Protein AF-A0A524JM63-F1 (afdb_monomer_lite)

Radius of gyration: 13.76 Å; chains: 1; bounding box: 26×27×31 Å

Secondary structure (DSSP, 8-state):
--STTT-GGGS---HHHHHHHHHH-GGGS-S-EEEETTEEEE-SSGGGGGGG-

pLDDT: mean 82.29, std 14.18, range [46.03, 93.81]

Foldseek 3Di:
DADPPPVVVPDPDDPVRVVVVCVVPVVVDQDDWDDDPPDIDRCVPVVSVVVVD

Structure (mmCIF, N/CA/C/O backbone):
data_AF-A0A524JM63-F1
#
_entry.id   AF-A0A524JM63-F1
#
loop_
_atom_site.group_PDB
_atom_site.id
_atom_site.type_symbol
_atom_site.label_atom_id
_atom_site.label_alt_id
_atom_site.label_comp_id
_atom_site.label_asym_id
_atom_site.label_entity_id
_atom_site.label_seq_id
_atom_site.pdbx_PDB_ins_code
_atom_site.Cartn_x
_atom_site.Cartn_y
_atom_site.Cartn_z
_atom_site.occupancy
_atom_site.B_iso_or_equiv
_atom_site.auth_seq_id
_atom_site.auth_comp_id
_atom_site.auth_asym_id
_atom_site.auth_atom_id
_atom_site.pdbx_PDB_model_num
ATOM 1 N N . MET A 1 1 ? -10.060 15.521 0.151 1.00 46.03 1 MET A N 1
ATOM 2 C CA . MET A 1 1 ? -11.156 15.505 1.143 1.00 46.03 1 MET A CA 1
ATOM 3 C C . MET A 1 1 ? -11.243 14.073 1.663 1.00 46.03 1 MET A C 1
ATOM 5 O O . MET A 1 1 ? -11.781 13.250 0.951 1.00 46.03 1 MET A O 1
ATOM 9 N N . GLY A 1 2 ? -10.579 13.718 2.770 1.00 48.12 2 GLY A N 1
ATOM 10 C CA . GLY A 1 2 ? -10.488 12.299 3.179 1.00 48.12 2 GLY A CA 1
ATOM 11 C C . GLY A 1 2 ? -9.964 12.031 4.594 1.00 48.12 2 GLY A C 1
ATOM 12 O O . GLY A 1 2 ? -10.391 11.074 5.218 1.00 48.12 2 GLY A O 1
ATOM 13 N N . ASP A 1 3 ? -9.121 12.906 5.149 1.00 52.97 3 ASP A N 1
ATOM 14 C CA . ASP A 1 3 ? -8.526 12.679 6.482 1.00 52.97 3 ASP A CA 1
ATOM 15 C C . ASP A 1 3 ? -9.280 13.394 7.631 1.00 52.97 3 ASP A C 1
ATOM 17 O O . ASP A 1 3 ? -9.444 12.873 8.734 1.00 52.97 3 ASP A O 1
ATOM 21 N N . LYS A 1 4 ? -9.853 14.574 7.352 1.00 47.06 4 LYS A N 1
ATOM 22 C CA . LYS A 1 4 ? -10.388 15.491 8.379 1.00 47.06 4 LYS A CA 1
ATOM 23 C C . LYS A 1 4 ? -11.648 15.023 9.123 1.00 47.06 4 LYS A C 1
ATOM 25 O O . LYS A 1 4 ? -11.981 15.629 10.137 1.00 47.06 4 LYS A O 1
ATOM 30 N N . SER A 1 5 ? -12.347 13.990 8.653 1.00 53.03 5 SER A N 1
ATOM 31 C CA . SER A 1 5 ? -13.630 13.563 9.240 1.00 53.03 5 SER A CA 1
ATOM 32 C C . SER A 1 5 ? -13.505 12.428 10.259 1.00 53.03 5 SER A C 1
ATOM 34 O O . SER A 1 5 ? -14.403 12.263 11.077 1.00 53.03 5 SER A O 1
ATOM 36 N N . LEU A 1 6 ? -12.414 11.652 10.238 1.00 60.09 6 LEU A N 1
ATOM 37 C CA . LEU A 1 6 ? -12.285 10.445 11.070 1.00 60.09 6 LEU A CA 1
ATOM 38 C C . LEU A 1 6 ? -11.400 10.635 12.313 1.00 60.09 6 LEU A C 1
ATOM 40 O O . LEU A 1 6 ? -11.389 9.767 13.184 1.00 60.09 6 LEU A O 1
ATOM 44 N N . GLY A 1 7 ? -10.684 11.762 12.431 1.00 60.38 7 GLY A N 1
ATOM 45 C CA . GLY A 1 7 ? -9.879 12.084 13.619 1.00 60.38 7 GLY A CA 1
ATOM 46 C C . GLY A 1 7 ? -8.806 11.035 13.943 1.00 60.38 7 GLY A C 1
ATOM 47 O O . GLY A 1 7 ? -8.453 10.858 15.109 1.00 60.38 7 GLY A O 1
ATOM 48 N N . LEU A 1 8 ? -8.314 10.327 12.920 1.00 62.34 8 LEU A N 1
ATOM 49 C CA . LEU A 1 8 ? -7.426 9.167 13.054 1.00 62.34 8 LEU A CA 1
ATOM 50 C C . LEU A 1 8 ? -6.082 9.532 13.695 1.00 62.34 8 LEU A C 1
ATOM 52 O O . LEU A 1 8 ? -5.519 8.725 14.422 1.00 62.34 8 LEU A O 1
ATOM 56 N N . SER A 1 9 ? -5.611 10.770 13.524 1.00 60.19 9 SER A N 1
ATOM 57 C CA . SER A 1 9 ? -4.332 11.242 14.073 1.00 60.19 9 SER A CA 1
ATOM 58 C C . SER A 1 9 ? -4.291 11.340 15.607 1.00 60.19 9 SER A C 1
ATOM 60 O O . SER A 1 9 ? -3.227 11.592 16.159 1.00 60.19 9 SER A O 1
ATOM 62 N N . LYS A 1 10 ? -5.431 11.204 16.304 1.00 58.97 10 LYS A N 1
ATOM 63 C CA . LYS A 1 10 ? -5.529 11.322 17.774 1.00 58.97 10 LYS A CA 1
ATOM 64 C C . LYS 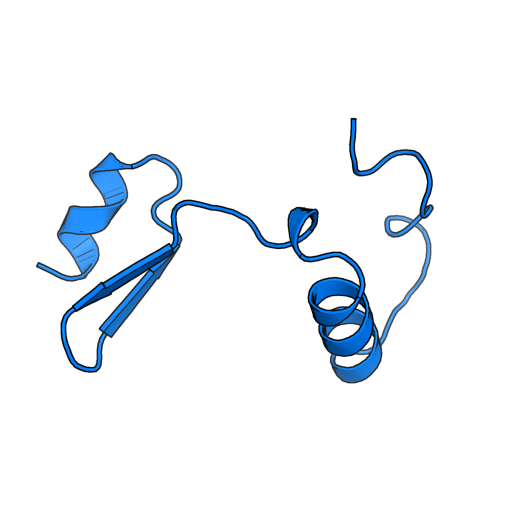A 1 10 ? -5.974 10.036 18.477 1.00 58.97 10 LYS A C 1
ATOM 66 O O . LYS A 1 10 ? -6.143 10.051 19.692 1.00 58.97 10 LYS A O 1
ATOM 71 N N . LYS A 1 11 ? -6.204 8.947 17.738 1.00 66.50 11 LYS A N 1
ATOM 72 C CA . LYS A 1 11 ? -6.573 7.650 18.314 1.00 66.50 11 LYS A CA 1
ATOM 73 C C . LYS A 1 11 ? -5.404 6.688 18.182 1.00 66.50 11 LYS A C 1
ATOM 75 O O . LYS A 1 11 ? -4.954 6.423 17.073 1.00 66.50 11 LYS A O 1
ATOM 80 N N . GLU A 1 12 ? -4.972 6.130 19.305 1.00 74.50 12 GLU A N 1
ATOM 81 C CA . GLU A 1 12 ? -4.151 4.922 19.307 1.00 74.50 12 GLU A CA 1
ATOM 82 C C . GLU A 1 12 ? -5.034 3.762 18.836 1.00 74.50 12 GLU A C 1
ATOM 84 O O . GLU A 1 12 ? -5.825 3.201 19.592 1.00 74.50 12 GLU A O 1
ATOM 89 N N . LEU A 1 13 ? -4.986 3.485 17.535 1.00 81.75 13 LEU A N 1
ATOM 90 C CA . LEU A 1 13 ? -5.662 2.349 16.922 1.00 81.75 13 LEU A CA 1
ATOM 91 C C . LEU A 1 13 ? -4.686 1.182 16.843 1.00 81.75 13 LEU A C 1
ATOM 93 O O . LEU A 1 13 ? -3.523 1.369 16.496 1.00 81.75 13 LEU A O 1
ATOM 97 N N . SER A 1 14 ? -5.171 -0.024 17.118 1.00 86.81 14 SER A N 1
ATOM 98 C CA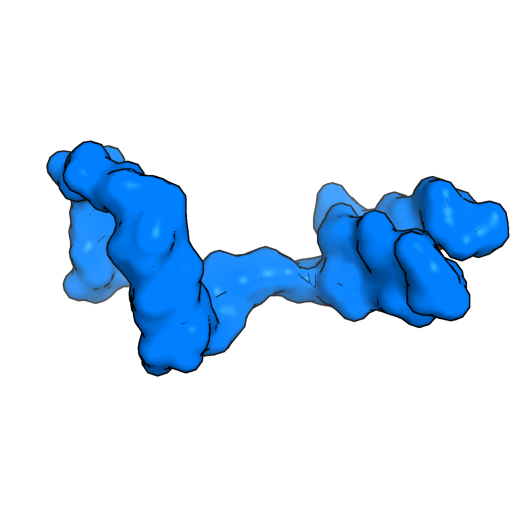 . SER A 1 14 ? -4.384 -1.235 16.882 1.00 86.81 14 SER A CA 1
ATOM 99 C C . SER A 1 14 ? -4.350 -1.595 15.394 1.00 86.81 14 SER A C 1
ATOM 101 O O . SER A 1 14 ? -5.278 -1.265 14.651 1.00 86.81 14 SER A O 1
ATOM 103 N N . ASP A 1 15 ? -3.327 -2.332 14.952 1.00 88.94 15 ASP A N 1
ATOM 104 C CA . ASP A 1 15 ? -3.189 -2.759 13.550 1.00 88.94 15 ASP A CA 1
ATOM 105 C C . ASP A 1 15 ? -4.465 -3.411 12.978 1.00 88.94 15 ASP A C 1
ATOM 107 O O . ASP A 1 15 ? -4.888 -3.022 11.885 1.00 88.94 15 ASP A O 1
ATOM 111 N N . PRO A 1 16 ? -5.173 -4.315 13.696 1.00 91.56 16 PRO A N 1
ATOM 112 C CA . PRO A 1 16 ? -6.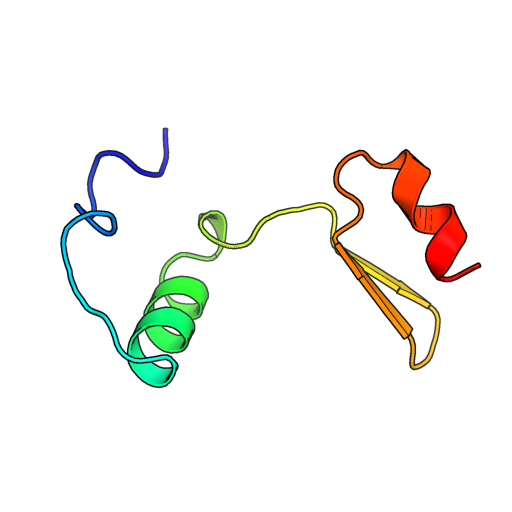429 -4.879 13.200 1.00 91.56 16 PRO A CA 1
ATOM 113 C C . PRO A 1 16 ? -7.522 -3.826 12.988 1.00 91.56 16 PRO A C 1
ATOM 115 O O . PRO A 1 16 ? -8.306 -3.922 12.043 1.00 91.56 16 PRO A O 1
ATOM 118 N N . GLN A 1 17 ? -7.583 -2.805 13.848 1.00 88.44 17 GLN A N 1
ATOM 119 C CA . GLN A 1 17 ? -8.546 -1.714 13.708 1.00 88.44 17 GLN A CA 1
ATOM 120 C C . GLN A 1 17 ? -8.205 -0.822 12.517 1.00 88.44 17 GLN A C 1
ATOM 122 O O . GLN A 1 17 ? -9.110 -0.438 11.776 1.00 88.44 17 GLN A O 1
ATOM 127 N N . ILE A 1 18 ? -6.919 -0.532 12.304 1.00 86.31 18 ILE A N 1
ATOM 128 C CA . ILE A 1 18 ? -6.440 0.232 11.148 1.00 86.31 18 ILE A CA 1
ATOM 129 C C . ILE A 1 18 ? -6.775 -0.520 9.855 1.00 86.31 18 ILE A C 1
ATOM 131 O O . ILE A 1 18 ? -7.347 0.070 8.941 1.00 86.31 18 ILE A O 1
ATOM 135 N N . ILE A 1 19 ? -6.521 -1.831 9.795 1.00 89.50 19 ILE A N 1
ATOM 136 C CA . ILE A 1 19 ? -6.880 -2.672 8.643 1.00 89.50 19 ILE A CA 1
ATOM 137 C C . ILE A 1 19 ? -8.391 -2.643 8.398 1.00 89.50 19 ILE A C 1
ATOM 139 O O . ILE A 1 19 ? -8.822 -2.384 7.275 1.00 89.50 19 ILE A O 1
ATOM 143 N N . ALA A 1 20 ? -9.209 -2.834 9.436 1.00 89.88 20 ALA A N 1
ATOM 144 C CA . ALA A 1 20 ? -10.663 -2.774 9.304 1.00 89.88 20 ALA A CA 1
ATOM 145 C C . ALA A 1 20 ? -11.153 -1.403 8.798 1.00 89.88 20 ALA A C 1
ATOM 147 O O . ALA A 1 20 ? -12.097 -1.336 8.011 1.00 89.88 20 ALA A O 1
ATOM 148 N N . LEU A 1 21 ? -10.507 -0.312 9.216 1.00 89.31 21 LEU A N 1
ATOM 149 C CA . LEU A 1 21 ? -10.767 1.042 8.724 1.00 89.31 21 LEU A CA 1
ATOM 150 C C . LEU A 1 21 ? -10.363 1.217 7.258 1.00 89.31 21 LEU A C 1
ATOM 152 O O . LEU A 1 21 ? -11.153 1.767 6.499 1.00 89.31 21 LEU A O 1
ATOM 156 N N . MET A 1 22 ? -9.195 0.720 6.840 1.00 89.06 22 MET A N 1
ATOM 157 C CA . MET A 1 22 ? -8.753 0.755 5.438 1.00 89.06 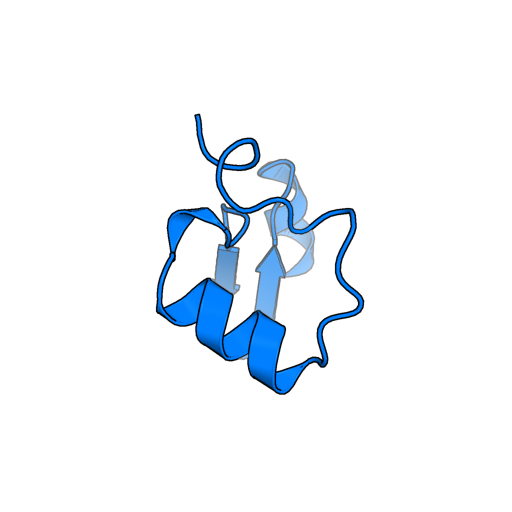22 MET A CA 1
ATOM 158 C C . MET A 1 22 ? -9.678 -0.058 4.521 1.00 89.06 22 MET A C 1
ATOM 160 O O . MET A 1 22 ? -9.949 0.361 3.400 1.00 89.06 22 MET A O 1
ATOM 164 N N . VAL A 1 23 ? -10.214 -1.186 5.000 1.00 90.00 23 VAL A N 1
ATOM 165 C CA . VAL A 1 23 ? -11.217 -1.980 4.266 1.00 90.00 23 VAL A CA 1
ATOM 166 C C . VAL A 1 23 ? -12.544 -1.223 4.152 1.00 90.00 23 VAL A C 1
ATOM 168 O O . VAL A 1 23 ? -13.151 -1.204 3.085 1.00 90.00 23 VAL A O 1
ATOM 171 N N . LYS A 1 24 ? -12.994 -0.576 5.237 1.00 91.06 24 LYS A N 1
ATOM 172 C CA . LYS A 1 24 ? -14.231 0.227 5.245 1.00 91.06 24 LYS A CA 1
ATOM 173 C C . LYS A 1 24 ? -14.118 1.521 4.439 1.00 91.06 24 LYS A C 1
ATOM 175 O O . LYS A 1 24 ? -15.114 1.977 3.887 1.00 91.06 24 LYS A O 1
ATOM 180 N N . HIS A 1 25 ? -12.927 2.106 4.379 1.00 89.44 25 HIS A N 1
ATOM 181 C CA . HIS A 1 25 ? -12.632 3.350 3.676 1.00 89.44 25 HIS A CA 1
ATOM 182 C C . HIS A 1 25 ? -11.403 3.153 2.775 1.00 89.44 25 HIS A C 1
ATOM 184 O O . HIS A 1 25 ? -10.295 3.543 3.151 1.00 89.44 25 HIS A O 1
ATOM 190 N N . PRO A 1 26 ? -11.580 2.570 1.575 1.00 85.25 26 PRO A N 1
ATOM 191 C CA . PRO A 1 26 ? -10.476 2.272 0.661 1.00 85.25 26 PRO A CA 1
ATOM 192 C C . PRO A 1 26 ? -9.658 3.500 0.242 1.00 85.25 26 PRO A C 1
ATOM 194 O O . PRO A 1 26 ? -8.499 3.355 -0.135 1.00 85.25 26 PRO A O 1
ATOM 197 N N . ASP A 1 27 ? -10.231 4.704 0.321 1.00 87.81 27 ASP A N 1
ATOM 198 C CA . ASP A 1 27 ? -9.544 5.978 0.068 1.00 87.81 27 ASP A CA 1
ATOM 199 C C . ASP A 1 27 ? -8.425 6.289 1.076 1.00 87.81 27 ASP A C 1
ATOM 201 O O . ASP A 1 27 ? -7.556 7.113 0.789 1.00 87.81 27 ASP A O 1
ATOM 205 N N . LEU A 1 28 ? -8.420 5.633 2.245 1.00 87.56 28 LEU A N 1
ATOM 206 C CA . LEU A 1 28 ? -7.330 5.732 3.221 1.00 87.56 28 LEU A CA 1
ATOM 207 C C . LEU A 1 28 ? -6.061 5.019 2.737 1.00 87.56 28 LEU A C 1
ATOM 209 O O . LEU A 1 28 ? -4.962 5.352 3.184 1.00 87.56 28 LEU A O 1
ATOM 213 N N . LEU A 1 29 ? -6.191 4.048 1.825 1.00 87.88 29 LEU A N 1
ATOM 214 C CA . LEU A 1 29 ? -5.041 3.371 1.240 1.00 87.88 29 LEU A CA 1
ATOM 215 C C . LEU A 1 29 ? -4.337 4.299 0.256 1.00 87.88 29 LEU A C 1
ATOM 217 O O . LEU A 1 29 ? -4.909 4.774 -0.729 1.00 87.88 29 LEU A O 1
ATOM 221 N N . GLN A 1 30 ? -3.048 4.514 0.495 1.00 86.50 30 GLN A N 1
ATOM 222 C CA . GLN A 1 30 ? -2.220 5.286 -0.416 1.00 86.50 30 GLN A CA 1
ATOM 223 C C . GLN A 1 30 ? -2.055 4.545 -1.752 1.00 86.50 30 GLN A C 1
ATOM 225 O O . GLN A 1 30 ? -1.921 3.326 -1.808 1.00 86.50 30 GLN A O 1
ATOM 230 N N . ARG A 1 31 ? -2.064 5.308 -2.847 1.00 89.25 31 ARG A N 1
ATOM 231 C CA . ARG A 1 31 ? -1.938 4.826 -4.237 1.00 89.25 31 ARG A CA 1
ATOM 232 C C . ARG A 1 31 ? -0.948 5.695 -5.009 1.00 89.25 31 ARG A C 1
ATOM 234 O O . ARG A 1 31 ? -0.924 6.885 -4.712 1.00 89.25 31 ARG A O 1
ATOM 241 N N . PRO A 1 32 ? -0.214 5.207 -6.015 1.00 92.38 32 PRO A N 1
ATOM 242 C CA . PRO A 1 32 ? -0.378 3.917 -6.682 1.00 92.38 32 PRO A CA 1
ATOM 243 C C . PRO A 1 32 ? 0.321 2.763 -5.958 1.00 92.38 32 PRO A C 1
ATOM 245 O O . PRO A 1 32 ? 1.426 2.907 -5.446 1.00 92.38 32 PRO A O 1
ATOM 248 N N . ILE A 1 33 ? -0.341 1.608 -5.946 1.00 92.62 33 ILE A N 1
ATOM 249 C CA . ILE A 1 33 ? 0.240 0.334 -5.521 1.00 92.62 33 ILE A CA 1
ATOM 250 C C . ILE A 1 33 ? 0.511 -0.448 -6.802 1.00 92.62 33 ILE A C 1
ATOM 252 O O . ILE A 1 33 ? -0.408 -0.640 -7.598 1.00 92.62 33 ILE A O 1
ATOM 256 N N . VAL A 1 34 ? 1.755 -0.862 -7.021 1.00 93.44 34 VAL A N 1
ATOM 257 C CA . VAL A 1 34 ? 2.155 -1.627 -8.205 1.00 93.44 34 VAL A CA 1
ATOM 258 C C . VAL A 1 34 ? 2.528 -3.042 -7.785 1.00 93.44 34 VAL A C 1
ATOM 260 O O . VAL A 1 34 ? 3.234 -3.230 -6.795 1.00 93.44 34 VAL A O 1
ATOM 263 N N . ILE A 1 35 ? 2.050 -4.028 -8.544 1.00 93.81 35 ILE A N 1
ATOM 264 C CA . ILE A 1 35 ? 2.270 -5.457 -8.307 1.00 93.81 35 ILE A CA 1
ATOM 265 C C . ILE A 1 35 ? 2.991 -6.037 -9.529 1.00 93.81 35 ILE A C 1
ATOM 267 O O . ILE A 1 35 ? 2.540 -5.838 -10.658 1.00 93.81 35 ILE A O 1
ATOM 271 N N . LYS A 1 36 ? 4.097 -6.758 -9.313 1.00 93.12 36 LYS A N 1
ATOM 272 C CA . LYS A 1 36 ? 4.820 -7.508 -10.352 1.00 93.12 36 LYS A CA 1
ATOM 273 C C . LYS A 1 36 ? 5.166 -8.903 -9.830 1.00 93.12 36 LYS A C 1
ATOM 275 O O . LYS A 1 36 ? 6.121 -9.062 -9.070 1.00 93.12 36 LYS A O 1
ATOM 280 N N . GLY A 1 37 ? 4.397 -9.910 -10.250 1.00 92.25 37 GLY A N 1
ATOM 281 C CA . GLY A 1 37 ? 4.515 -11.272 -9.716 1.00 92.25 37 GLY A CA 1
ATOM 282 C C . GLY A 1 37 ? 4.326 -11.269 -8.198 1.00 92.25 37 GLY A C 1
ATOM 283 O O . GLY A 1 37 ? 3.342 -10.719 -7.709 1.00 92.25 37 GLY A O 1
ATOM 284 N N . ASP A 1 38 ? 5.314 -11.789 -7.469 1.00 92.94 38 ASP A N 1
ATOM 285 C CA . ASP A 1 38 ? 5.300 -11.872 -6.001 1.00 92.94 38 ASP A CA 1
ATOM 286 C C . ASP A 1 38 ? 5.823 -10.604 -5.292 1.00 92.94 38 ASP A C 1
ATOM 288 O O . ASP A 1 38 ? 6.021 -10.597 -4.077 1.00 92.94 38 ASP A O 1
ATOM 292 N N . LYS A 1 39 ? 6.082 -9.515 -6.032 1.00 92.94 39 LYS A N 1
ATOM 293 C CA . LYS A 1 39 ? 6.563 -8.236 -5.482 1.00 92.94 39 LYS A CA 1
ATOM 294 C C . LYS A 1 39 ? 5.475 -7.165 -5.518 1.00 92.94 39 LYS A C 1
ATOM 296 O O . LYS A 1 39 ? 4.751 -7.037 -6.505 1.00 92.94 39 LYS A O 1
ATOM 301 N N . VAL A 1 40 ? 5.427 -6.331 -4.477 1.00 92.62 40 VAL A N 1
ATOM 302 C CA . VAL A 1 40 ? 4.525 -5.172 -4.376 1.00 92.62 40 VAL A CA 1
ATOM 303 C C . VAL A 1 40 ? 5.280 -3.929 -3.903 1.00 92.62 40 VAL A C 1
ATOM 305 O O . VAL A 1 40 ? 6.144 -4.021 -3.032 1.00 92.62 40 VAL A O 1
ATOM 308 N N . VAL A 1 41 ? 4.956 -2.761 -4.463 1.00 93.44 41 VAL A N 1
ATOM 309 C CA . VAL A 1 41 ? 5.485 -1.465 -4.008 1.00 93.44 41 VAL A CA 1
ATOM 310 C C . VAL A 1 41 ? 4.395 -0.403 -3.975 1.00 93.44 41 VAL A C 1
ATOM 312 O O . VAL A 1 41 ? 3.553 -0.317 -4.869 1.00 93.44 41 VAL A O 1
ATOM 315 N N . LEU A 1 42 ? 4.431 0.438 -2.944 1.00 92.44 42 LEU A N 1
ATOM 316 C CA . LEU A 1 42 ? 3.696 1.694 -2.912 1.00 92.44 42 LEU A CA 1
ATOM 317 C C . LEU A 1 42 ? 4.531 2.746 -3.651 1.00 92.44 42 LEU A C 1
ATOM 319 O O . LEU A 1 42 ? 5.472 3.306 -3.090 1.00 92.44 42 LEU A O 1
ATOM 323 N N . ALA A 1 43 ? 4.213 2.983 -4.922 1.00 90.25 43 ALA A N 1
ATOM 324 C CA . ALA A 1 43 ? 4.982 3.861 -5.794 1.00 90.25 43 ALA A CA 1
ATOM 325 C C . ALA A 1 43 ? 4.594 5.333 -5.573 1.00 90.25 43 ALA A C 1
ATOM 327 O O . ALA A 1 43 ? 3.871 5.951 -6.354 1.00 90.25 43 ALA A O 1
ATOM 328 N N . ARG A 1 44 ? 5.040 5.890 -4.445 1.00 88.12 44 ARG A N 1
ATOM 329 C CA . ARG A 1 44 ? 4.864 7.298 -4.072 1.00 88.12 44 ARG A CA 1
ATOM 330 C C . ARG A 1 44 ? 6.239 7.981 -4.021 1.00 88.12 44 ARG A C 1
ATOM 332 O O . ARG A 1 44 ? 6.886 7.883 -2.979 1.00 88.12 44 ARG A O 1
ATOM 339 N N . PRO A 1 45 ? 6.671 8.697 -5.077 1.00 90.69 45 PRO A N 1
ATOM 340 C CA . PRO A 1 45 ? 5.977 8.992 -6.344 1.00 90.69 45 PRO A CA 1
ATOM 341 C C . PRO A 1 45 ? 6.034 7.823 -7.358 1.00 90.69 45 PRO A C 1
ATOM 343 O O . PRO A 1 45 ? 6.645 6.794 -7.078 1.00 90.69 45 PRO A O 1
ATOM 346 N N . ALA A 1 46 ? 5.350 7.934 -8.506 1.00 88.25 46 ALA A N 1
ATOM 347 C CA . ALA A 1 46 ? 5.114 6.809 -9.429 1.00 88.25 46 ALA A CA 1
ATOM 348 C C . ALA A 1 46 ? 6.407 6.172 -9.985 1.00 88.25 46 ALA A C 1
ATOM 350 O O . ALA A 1 46 ? 6.428 4.989 -10.318 1.00 88.25 46 ALA A O 1
ATOM 351 N N . GLU A 1 47 ? 7.490 6.941 -10.034 1.00 90.44 47 GLU A N 1
ATOM 352 C CA . GLU A 1 47 ? 8.835 6.558 -10.459 1.00 90.44 47 GLU A CA 1
ATOM 353 C C . GLU A 1 47 ? 9.453 5.463 -9.572 1.00 90.44 47 GLU A C 1
ATOM 355 O O . GLU A 1 47 ? 10.285 4.681 -10.029 1.00 90.44 47 GLU A O 1
ATOM 360 N N . GLU A 1 48 ? 8.988 5.326 -8.327 1.00 90.50 48 GLU A N 1
ATOM 361 C CA . GLU A 1 48 ? 9.407 4.277 -7.386 1.00 90.50 48 GLU A CA 1
ATOM 362 C C . GLU A 1 48 ? 9.040 2.855 -7.853 1.00 90.50 48 GLU A C 1
ATOM 364 O O . GLU A 1 48 ? 9.512 1.8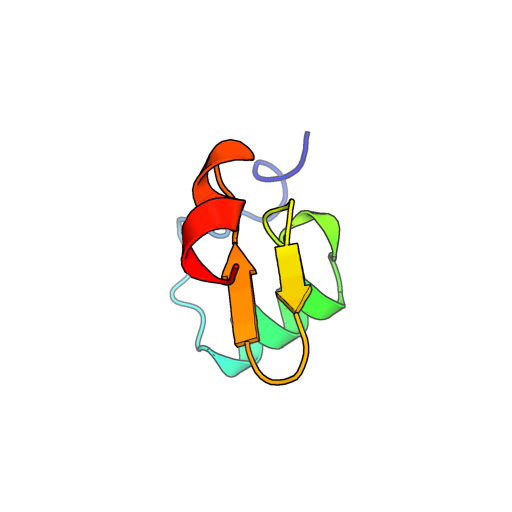69 -7.281 1.00 90.50 48 GLU A O 1
ATOM 369 N N . ILE A 1 49 ? 8.248 2.728 -8.927 1.00 89.38 49 ILE A N 1
ATOM 370 C CA . ILE A 1 49 ? 7.963 1.457 -9.606 1.00 89.38 49 ILE A CA 1
ATOM 371 C C . ILE A 1 49 ? 9.235 0.672 -9.956 1.00 89.38 49 ILE A C 1
ATOM 373 O O . ILE A 1 49 ? 9.216 -0.557 -9.939 1.00 89.38 49 ILE A O 1
ATOM 377 N N . ILE A 1 50 ? 10.355 1.361 -10.207 1.00 88.25 50 ILE A N 1
ATOM 378 C CA . ILE A 1 50 ? 11.644 0.756 -10.576 1.00 88.25 50 ILE A CA 1
ATOM 379 C C . ILE A 1 50 ? 12.120 -0.260 -9.525 1.00 88.25 50 ILE A C 1
ATOM 381 O O . ILE A 1 50 ? 12.773 -1.236 -9.878 1.00 88.25 50 ILE A O 1
ATOM 385 N N . LYS A 1 51 ? 11.728 -0.112 -8.250 1.00 86.50 51 LYS A N 1
ATOM 386 C CA . LYS A 1 51 ? 12.088 -1.045 -7.165 1.00 86.50 51 LYS A CA 1
ATOM 387 C C . LYS A 1 51 ? 11.602 -2.480 -7.375 1.00 86.50 51 LYS A C 1
ATOM 389 O O . LYS A 1 51 ? 12.149 -3.398 -6.765 1.00 86.50 51 LYS A O 1
ATOM 394 N N . ILE A 1 52 ? 10.560 -2.681 -8.181 1.00 89.56 52 ILE A N 1
ATOM 395 C CA . ILE A 1 52 ? 9.986 -4.008 -8.435 1.00 89.56 52 ILE A CA 1
ATOM 396 C C . ILE A 1 52 ? 10.191 -4.486 -9.869 1.00 89.56 52 ILE A C 1
ATOM 398 O O . ILE A 1 52 ? 9.730 -5.581 -10.182 1.00 89.56 52 ILE A O 1
ATOM 402 N N . ILE A 1 53 ? 10.847 -3.698 -10.729 1.00 80.94 53 ILE A N 1
ATOM 403 C CA . ILE A 1 53 ? 11.162 -4.096 -12.108 1.00 80.94 53 ILE A CA 1
ATOM 404 C C . ILE A 1 53 ? 12.304 -5.115 -12.107 1.00 80.94 53 ILE A C 1
ATOM 406 O O . ILE A 1 53 ? 13.232 -5.001 -11.284 1.00 80.94 53 ILE A O 1
#

Sequence (53 aa):
MGDKSLGLSKKEL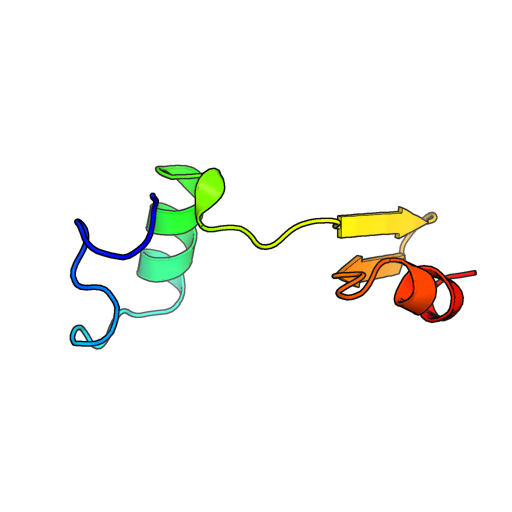SDPQIIALMVKHPDLLQRPIVIKGDKVVLARPAEEIIKII